Protein AF-A0A5C7GHR3-F1 (afdb_monomer_lite)

Foldseek 3Di:
DPVVVVVVVVVVVVVVVVVCCCCVPVPPPDPPPPPPDPDPPDDDD

Sequence (45 aa):
MNNIVQNILVFSAVALALVFLVKKFLIKKPKSKKACGNDDNCGCH

Radius of gyration: 22.32 Å; chains: 1; bounding box: 45×12×61 Å

Structure (mmCIF, N/CA/C/O backbone):
data_AF-A0A5C7GHR3-F1
#
_entry.id   AF-A0A5C7GHR3-F1
#
loop_
_atom_site.group_PDB
_atom_site.id
_atom_site.type_symbol
_atom_site.label_atom_id
_atom_site.label_alt_id
_atom_site.label_comp_id
_atom_site.label_asym_id
_atom_site.label_entity_id
_atom_site.label_seq_id
_atom_site.pdbx_PDB_ins_code
_atom_site.Cartn_x
_atom_site.Cartn_y
_atom_site.Cartn_z
_atom_site.occupancy
_atom_site.B_iso_or_equiv
_atom_site.auth_seq_id
_atom_site.auth_comp_id
_atom_site.auth_asym_id
_atom_site.auth_atom_id
_atom_site.pdbx_PDB_model_num
ATOM 1 N N . MET A 1 1 ? 13.709 4.761 -24.138 1.00 58.59 1 MET A N 1
ATOM 2 C CA . MET A 1 1 ? 12.608 4.927 -23.162 1.00 58.59 1 MET A CA 1
ATOM 3 C C . MET A 1 1 ? 12.651 3.744 -22.208 1.00 58.59 1 MET A C 1
ATOM 5 O O . MET A 1 1 ? 12.392 2.626 -22.635 1.00 58.59 1 MET A O 1
ATOM 9 N N . ASN A 1 2 ? 13.095 3.946 -20.965 1.00 72.69 2 ASN A N 1
ATOM 10 C CA . ASN A 1 2 ? 13.354 2.839 -20.041 1.00 72.69 2 ASN A CA 1
ATOM 11 C C . ASN A 1 2 ? 12.049 2.434 -19.336 1.00 72.69 2 ASN A C 1
ATOM 13 O O . ASN A 1 2 ? 11.699 2.983 -18.293 1.00 72.69 2 ASN A O 1
ATOM 17 N N . ASN A 1 3 ? 11.308 1.497 -19.936 1.00 82.81 3 ASN A N 1
ATOM 18 C CA . ASN A 1 3 ? 10.008 1.014 -19.443 1.00 82.81 3 ASN A CA 1
ATOM 19 C C . ASN A 1 3 ? 10.045 0.534 -17.981 1.00 82.81 3 ASN A C 1
ATOM 21 O O . ASN A 1 3 ? 9.055 0.657 -17.268 1.00 82.81 3 ASN A O 1
ATOM 25 N N . ILE A 1 4 ? 11.209 0.076 -17.512 1.00 87.94 4 ILE A N 1
ATOM 26 C CA . ILE A 1 4 ? 11.446 -0.332 -16.123 1.00 87.94 4 ILE A CA 1
ATOM 27 C C . ILE A 1 4 ? 11.135 0.813 -15.146 1.00 87.94 4 ILE A C 1
ATOM 29 O O . ILE A 1 4 ? 10.409 0.616 -14.178 1.00 87.94 4 ILE A O 1
ATOM 33 N N . VAL A 1 5 ? 11.626 2.027 -15.417 1.00 87.19 5 VAL A N 1
ATOM 34 C CA . VAL A 1 5 ? 11.461 3.177 -14.509 1.00 87.19 5 VAL A CA 1
ATOM 35 C C . VAL A 1 5 ? 10.014 3.678 -14.505 1.00 87.19 5 VAL A C 1
ATOM 37 O O . VAL A 1 5 ? 9.478 3.995 -13.446 1.0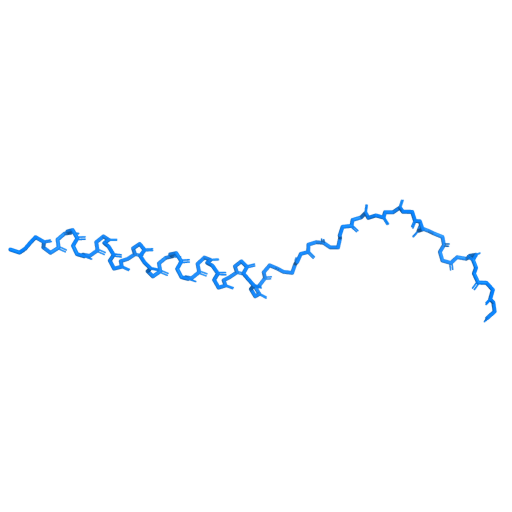0 87.19 5 VAL A O 1
ATOM 40 N N . GLN A 1 6 ? 9.350 3.690 -15.667 1.00 82.56 6 GLN A N 1
ATOM 41 C CA . GLN A 1 6 ? 7.937 4.074 -15.766 1.00 82.56 6 GLN A CA 1
ATOM 42 C C . GLN A 1 6 ? 7.023 3.079 -15.042 1.00 82.56 6 GLN A C 1
ATOM 44 O O . GLN A 1 6 ? 6.149 3.507 -14.293 1.00 82.56 6 GLN A O 1
ATOM 49 N N . ASN A 1 7 ? 7.261 1.768 -15.178 1.00 91.88 7 ASN A N 1
ATOM 50 C CA . ASN A 1 7 ? 6.497 0.763 -14.436 1.00 91.88 7 ASN A CA 1
ATOM 51 C C . ASN A 1 7 ? 6.656 0.937 -12.923 1.00 91.88 7 ASN A C 1
ATOM 53 O O . ASN A 1 7 ? 5.662 0.902 -12.206 1.00 91.88 7 ASN A O 1
ATOM 57 N N . ILE A 1 8 ? 7.877 1.172 -12.431 1.00 94.00 8 ILE A N 1
ATOM 58 C CA . ILE A 1 8 ? 8.113 1.397 -10.996 1.00 94.00 8 ILE A CA 1
ATOM 59 C C . ILE A 1 8 ? 7.325 2.618 -10.503 1.00 94.00 8 ILE A C 1
ATOM 61 O O . ILE A 1 8 ? 6.698 2.560 -9.442 1.00 94.00 8 ILE A O 1
ATOM 65 N N . LEU A 1 9 ? 7.301 3.707 -11.277 1.00 93.38 9 LEU A N 1
ATOM 66 C CA . LEU A 1 9 ? 6.554 4.912 -10.917 1.00 93.38 9 LEU A CA 1
ATOM 67 C C . LEU A 1 9 ? 5.037 4.668 -10.909 1.00 93.38 9 LEU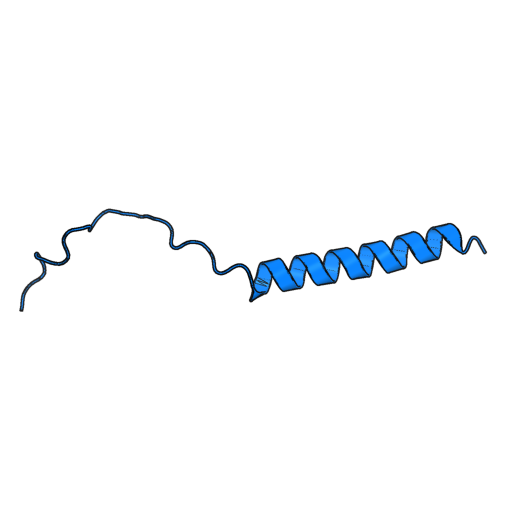 A C 1
ATOM 69 O O . LEU A 1 9 ? 4.355 5.069 -9.969 1.00 93.38 9 LEU A O 1
ATOM 73 N N . VAL A 1 10 ? 4.510 3.963 -11.911 1.00 94.81 10 VAL A N 1
ATOM 74 C CA . VAL A 1 10 ? 3.078 3.641 -11.991 1.00 94.81 10 VAL A CA 1
ATOM 75 C C . VAL A 1 10 ? 2.661 2.711 -10.850 1.00 94.81 10 VAL A C 1
ATOM 77 O O . VAL A 1 10 ? 1.698 3.004 -10.141 1.00 94.81 10 VAL A O 1
ATOM 80 N N . PHE A 1 11 ? 3.401 1.627 -10.609 1.00 95.38 11 PHE A N 1
ATOM 81 C CA . PHE A 1 11 ? 3.078 0.687 -9.534 1.00 95.38 11 PHE A CA 1
ATOM 82 C C . PHE A 1 11 ? 3.206 1.320 -8.147 1.00 95.38 11 PHE A C 1
ATOM 84 O O . PHE A 1 11 ? 2.352 1.080 -7.295 1.00 95.38 11 PHE A O 1
ATOM 91 N N . SER A 1 12 ? 4.217 2.164 -7.918 1.00 95.75 12 SER A N 1
ATOM 92 C CA . SER A 1 12 ? 4.356 2.880 -6.643 1.00 95.75 12 SER A CA 1
ATOM 93 C C . SER A 1 12 ? 3.237 3.900 -6.428 1.00 95.75 12 SER A C 1
ATOM 95 O O . SER A 1 12 ? 2.674 3.947 -5.335 1.00 95.75 12 SER A O 1
ATOM 97 N N . ALA A 1 13 ? 2.842 4.657 -7.456 1.00 96.06 13 ALA A N 1
ATOM 98 C CA . ALA A 1 13 ? 1.727 5.599 -7.365 1.00 96.06 13 ALA A CA 1
ATOM 99 C C . ALA A 1 13 ? 0.401 4.892 -7.039 1.00 96.06 13 ALA A C 1
ATOM 101 O O . ALA A 1 13 ? -0.331 5.325 -6.145 1.00 96.06 13 ALA A O 1
ATOM 102 N N . VAL A 1 14 ? 0.115 3.769 -7.707 1.00 96.06 14 VAL A N 1
ATOM 103 C CA . VAL A 1 14 ? -1.084 2.960 -7.437 1.00 96.06 14 VAL A CA 1
ATOM 104 C C . VAL A 1 14 ? -1.032 2.362 -6.030 1.00 96.06 14 VAL A C 1
ATOM 106 O O . VAL A 1 14 ? -2.011 2.460 -5.290 1.00 96.06 14 VAL A O 1
ATOM 109 N N . ALA A 1 15 ? 0.108 1.805 -5.613 1.00 96.00 15 ALA A N 1
ATOM 110 C CA . ALA A 1 15 ? 0.271 1.250 -4.271 1.00 96.00 15 ALA A CA 1
ATOM 111 C C . ALA A 1 15 ? 0.046 2.311 -3.179 1.00 96.00 15 ALA A C 1
ATOM 113 O O . ALA A 1 15 ? -0.689 2.064 -2.223 1.00 96.00 15 ALA A O 1
ATOM 114 N N . LEU A 1 16 ? 0.609 3.513 -3.342 1.00 96.00 16 LEU A N 1
ATOM 115 C CA . LEU A 1 16 ? 0.405 4.631 -2.415 1.00 96.00 16 LEU A CA 1
ATOM 116 C C . LEU A 1 16 ? -1.061 5.074 -2.361 1.00 96.00 16 LEU A C 1
ATOM 118 O O . LEU A 1 16 ? -1.584 5.306 -1.269 1.00 96.00 16 LEU A O 1
ATOM 122 N N . ALA A 1 17 ? -1.740 5.149 -3.509 1.00 94.81 17 ALA A N 1
ATOM 123 C CA . ALA A 1 17 ? -3.155 5.502 -3.573 1.00 94.81 17 ALA A CA 1
ATOM 124 C C . ALA A 1 17 ? -4.035 4.478 -2.838 1.00 94.81 17 ALA A C 1
ATOM 126 O O . ALA A 1 17 ? -4.898 4.864 -2.046 1.00 94.81 17 ALA A O 1
ATOM 127 N N . LEU A 1 18 ? -3.778 3.181 -3.035 1.00 95.38 18 LEU A N 1
ATOM 128 C CA . LEU A 1 18 ? -4.490 2.108 -2.340 1.00 95.38 18 LEU A CA 1
ATOM 129 C C . LEU A 1 18 ? -4.237 2.152 -0.830 1.00 95.38 18 LEU A C 1
ATOM 131 O O . LEU A 1 18 ? -5.190 2.122 -0.053 1.00 95.38 18 LEU A O 1
ATOM 135 N N . VAL A 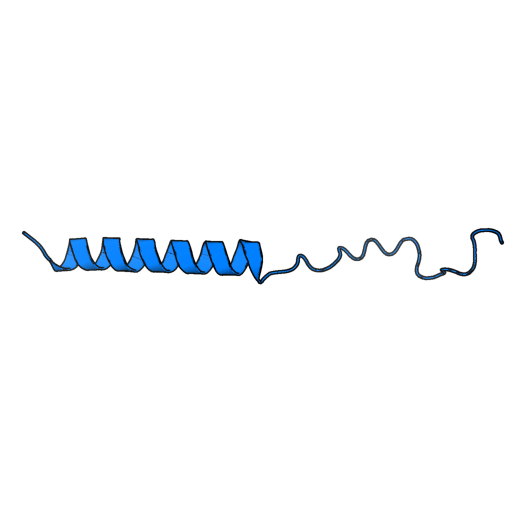1 19 ? -2.980 2.298 -0.399 1.00 94.00 19 VAL A N 1
ATOM 136 C CA . VAL A 1 19 ? -2.629 2.413 1.027 1.00 94.00 19 VAL A CA 1
ATOM 137 C C . VAL A 1 19 ? -3.304 3.627 1.664 1.00 94.00 19 VAL A C 1
ATOM 139 O O . VAL A 1 19 ? -3.857 3.519 2.761 1.00 94.00 19 VAL A O 1
ATOM 142 N N . PHE A 1 20 ? -3.306 4.777 0.987 1.00 91.44 20 PHE A N 1
ATOM 143 C CA . PHE A 1 20 ? -3.971 5.982 1.473 1.00 91.44 20 PHE A CA 1
ATOM 144 C C . PHE A 1 20 ? -5.483 5.786 1.598 1.00 91.44 20 PHE A C 1
ATOM 146 O O . PHE A 1 20 ? -6.064 6.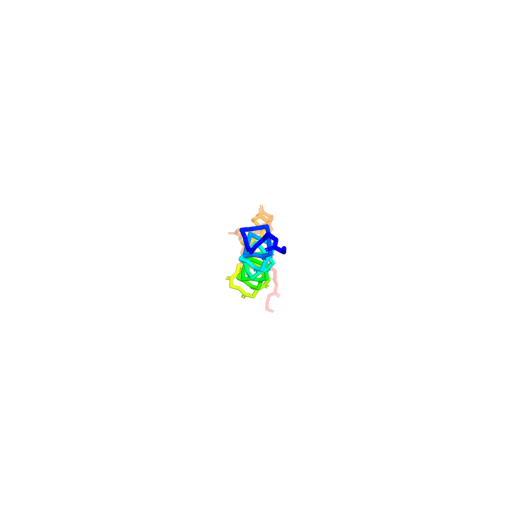157 2.618 1.00 91.44 20 PHE A O 1
ATOM 153 N N . LEU A 1 21 ? -6.118 5.172 0.598 1.00 90.69 21 LEU A N 1
ATOM 154 C CA . LEU A 1 21 ? -7.558 4.922 0.592 1.00 90.69 21 LEU A CA 1
ATOM 155 C C . LEU A 1 21 ? -7.954 3.937 1.701 1.00 90.69 21 LEU A C 1
ATOM 157 O O . LEU A 1 21 ? -8.856 4.233 2.487 1.00 90.69 21 LEU A O 1
ATOM 161 N N . VAL A 1 22 ? -7.224 2.828 1.846 1.00 91.31 22 VAL A N 1
ATOM 162 C CA . VAL A 1 22 ? -7.409 1.855 2.936 1.00 91.31 22 VAL A CA 1
ATOM 163 C C . VAL A 1 22 ? -7.225 2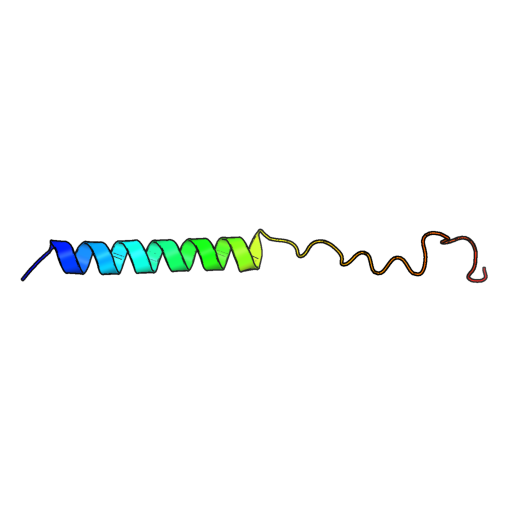.532 4.297 1.00 91.31 22 VAL A C 1
ATOM 165 O O . VAL A 1 22 ? -8.086 2.419 5.170 1.00 91.31 22 VAL A O 1
ATOM 168 N N . LYS A 1 23 ? -6.153 3.309 4.482 1.00 84.19 23 LYS A N 1
ATOM 169 C CA . LYS A 1 23 ? -5.894 4.030 5.737 1.00 84.19 23 LYS A CA 1
ATOM 170 C C . LYS A 1 23 ? -6.946 5.092 6.044 1.00 84.19 23 LYS A C 1
ATOM 172 O O . LYS A 1 23 ? -7.261 5.314 7.208 1.00 84.19 23 LYS A O 1
ATOM 177 N N . LYS A 1 24 ? -7.476 5.766 5.027 1.00 82.19 24 LYS A N 1
ATOM 178 C CA . LYS A 1 24 ? -8.447 6.848 5.208 1.00 82.19 24 LYS A CA 1
ATOM 179 C C . LYS A 1 24 ? -9.853 6.330 5.492 1.00 82.19 24 LYS A C 1
ATOM 181 O O . LYS A 1 24 ? -10.547 6.928 6.311 1.00 82.19 24 LYS A O 1
ATOM 186 N N . PHE A 1 25 ? -10.267 5.254 4.825 1.00 83.25 25 PHE A N 1
ATOM 187 C CA . PHE A 1 25 ? -11.656 4.792 4.860 1.00 83.25 25 PHE A CA 1
ATOM 188 C C . PHE A 1 25 ? -11.864 3.492 5.640 1.00 83.25 25 PHE A C 1
ATOM 190 O O . PHE A 1 25 ? -12.904 3.338 6.275 1.00 83.25 25 PHE A O 1
ATOM 197 N N . LEU A 1 26 ? -10.898 2.570 5.630 1.00 79.00 26 LEU A N 1
ATOM 198 C CA . LEU A 1 26 ? -11.040 1.270 6.300 1.00 79.00 26 LEU A CA 1
ATOM 199 C C . LEU A 1 26 ? -10.457 1.273 7.715 1.00 79.00 26 LEU A C 1
ATOM 201 O O . LEU A 1 26 ? -10.979 0.589 8.595 1.00 79.00 26 LEU A O 1
ATOM 205 N N . ILE A 1 27 ? -9.428 2.083 7.977 1.00 74.94 27 ILE A N 1
ATOM 206 C CA . ILE A 1 27 ? -8.913 2.264 9.338 1.00 74.94 27 ILE A CA 1
ATOM 207 C C . ILE A 1 27 ? -9.828 3.240 10.084 1.00 74.94 27 ILE A C 1
ATOM 209 O O . ILE A 1 27 ? -9.605 4.451 10.129 1.00 74.94 27 ILE A O 1
ATOM 213 N N . LYS A 1 28 ? -10.876 2.703 10.717 1.00 67.19 28 LYS A N 1
ATOM 214 C CA . LYS A 1 28 ? -11.586 3.417 11.784 1.00 67.19 28 LYS A CA 1
ATOM 215 C C . LYS A 1 28 ? -10.571 3.656 12.896 1.00 67.19 28 LYS A C 1
ATOM 217 O O . LYS A 1 28 ? -10.019 2.697 13.433 1.00 67.19 28 LYS A O 1
ATOM 222 N N . LYS A 1 29 ? -10.291 4.927 13.211 1.00 66.19 29 LYS A N 1
ATOM 223 C CA . LYS A 1 29 ? -9.407 5.287 14.330 1.00 66.19 29 LYS A CA 1
ATOM 224 C C . LYS A 1 29 ? -9.850 4.462 15.545 1.00 66.19 29 LYS A C 1
ATOM 226 O O . LYS A 1 29 ? -11.042 4.521 15.866 1.00 66.19 29 LYS A O 1
ATOM 231 N N . PRO A 1 30 ? -8.961 3.692 16.201 1.00 62.47 30 PRO A N 1
ATOM 232 C CA . PRO A 1 30 ? -9.329 3.073 17.464 1.00 62.47 30 PRO A CA 1
ATOM 233 C C . PRO A 1 30 ? -9.828 4.206 18.356 1.00 62.47 30 PRO A C 1
ATOM 235 O O . PRO A 1 30 ? -9.168 5.249 18.433 1.00 62.47 30 PRO A O 1
ATOM 238 N N . LYS A 1 31 ? -11.029 4.057 18.940 1.00 55.78 31 LYS A N 1
ATOM 239 C CA . LYS A 1 31 ? -11.518 5.026 19.924 1.00 55.78 31 LYS A CA 1
ATOM 240 C C . LYS A 1 31 ? -10.375 5.195 20.912 1.00 55.78 31 LYS A C 1
ATOM 242 O O . LYS A 1 31 ? -9.954 4.218 21.530 1.00 55.78 31 LYS A O 1
ATOM 247 N N . SER A 1 32 ? -9.808 6.400 20.966 1.00 55.56 32 SER A N 1
ATOM 248 C CA . SER A 1 32 ? -8.815 6.733 21.974 1.00 55.56 32 SER A CA 1
ATOM 249 C C . SER A 1 32 ? -9.453 6.330 23.293 1.00 55.56 32 SER A C 1
ATOM 251 O O . SER A 1 32 ? -10.526 6.842 23.619 1.00 55.56 32 SER A O 1
ATOM 253 N N . LYS A 1 33 ? -8.863 5.357 23.997 1.00 55.12 33 LYS A N 1
ATOM 254 C CA . LYS A 1 33 ? -9.231 5.056 25.377 1.00 55.12 33 LYS A CA 1
ATOM 255 C C . LYS A 1 33 ? -8.816 6.267 26.212 1.00 55.12 33 LYS A C 1
ATOM 257 O O . LYS A 1 33 ? -7.845 6.215 26.952 1.00 55.12 33 LYS A O 1
ATOM 262 N N . LYS A 1 34 ? -9.536 7.380 26.080 1.00 53.44 34 LYS A N 1
ATOM 263 C CA . LYS A 1 34 ? -9.663 8.339 27.166 1.00 53.44 34 LYS A CA 1
ATOM 264 C C . LYS A 1 34 ? -10.646 7.701 28.139 1.00 53.44 34 LYS A C 1
ATOM 266 O O . LYS A 1 34 ? -11.816 8.051 28.160 1.00 53.44 34 LYS A O 1
ATOM 271 N N . ALA A 1 35 ? -10.180 6.691 28.866 1.00 51.78 35 ALA A N 1
ATOM 272 C CA . ALA A 1 35 ? -10.902 6.160 30.008 1.00 51.78 35 ALA A CA 1
ATOM 273 C C . ALA A 1 35 ? -10.673 7.118 31.190 1.00 51.78 35 ALA A C 1
ATOM 275 O O . ALA A 1 35 ? -9.923 6.818 32.107 1.00 51.78 35 ALA A O 1
ATOM 276 N N . CYS A 1 36 ? -11.288 8.299 31.118 1.00 56.75 36 CYS A N 1
ATOM 277 C CA . CYS A 1 36 ? -11.950 8.872 32.283 1.00 56.75 36 CYS A CA 1
ATOM 278 C C . CYS A 1 36 ? -13.435 8.607 32.030 1.00 56.75 36 CYS A C 1
ATOM 280 O O . CYS A 1 36 ? -13.991 9.190 31.104 1.00 56.75 36 CYS A O 1
ATOM 282 N N . GLY A 1 37 ? -14.023 7.677 32.784 1.00 53.78 37 GLY A N 1
ATOM 283 C CA . GLY A 1 37 ? -15.413 7.238 32.620 1.00 53.78 37 GLY A CA 1
ATOM 284 C C . GLY A 1 37 ? -15.524 5.789 32.145 1.00 53.78 37 GLY A C 1
ATOM 285 O O . GLY A 1 37 ? -15.924 5.533 31.018 1.00 53.78 37 GLY A O 1
ATOM 286 N N . ASN A 1 38 ? -15.127 4.840 32.998 1.00 51.50 38 ASN A N 1
ATOM 287 C CA . ASN A 1 38 ? -15.581 3.442 32.924 1.00 51.50 38 ASN A CA 1
ATOM 288 C C . ASN A 1 38 ? -16.764 3.196 33.887 1.00 51.50 38 ASN A C 1
ATOM 290 O O . ASN A 1 38 ? -17.073 2.065 34.229 1.00 51.50 38 ASN A O 1
ATOM 294 N N . ASP A 1 39 ? -17.425 4.264 34.319 1.00 53.22 39 ASP A N 1
ATOM 295 C CA . ASP A 1 39 ? -18.568 4.218 35.218 1.00 53.22 39 ASP A CA 1
ATOM 296 C C . ASP A 1 39 ? -19.627 5.172 34.668 1.00 53.22 39 ASP A C 1
ATOM 298 O O . ASP A 1 39 ? -19.826 6.280 35.162 1.00 53.22 39 ASP A O 1
ATOM 302 N N . ASP A 1 40 ? -20.335 4.728 33.629 1.00 55.25 40 ASP A N 1
ATOM 303 C CA . ASP A 1 40 ? -21.634 5.288 33.234 1.00 55.25 40 ASP A CA 1
ATOM 304 C C . ASP A 1 40 ? -22.717 4.904 34.278 1.00 55.25 40 ASP A C 1
ATOM 306 O O . ASP A 1 40 ? -23.805 4.433 33.952 1.00 55.25 40 ASP A O 1
ATOM 310 N N 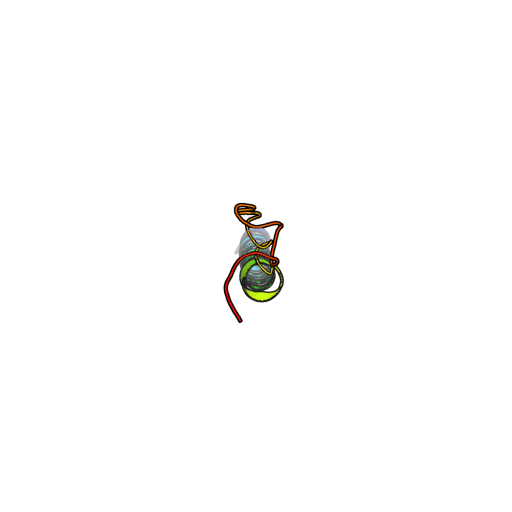. ASN A 1 41 ? -22.401 5.078 35.569 1.00 57.34 41 ASN A N 1
ATOM 311 C CA . ASN A 1 41 ? -23.338 5.055 36.693 1.00 57.34 41 ASN A CA 1
ATOM 312 C C . ASN A 1 41 ? -23.177 6.288 37.599 1.00 57.34 41 ASN A C 1
ATOM 314 O O . ASN A 1 41 ? -23.438 6.239 38.795 1.00 57.34 41 ASN A O 1
ATOM 318 N N . CYS A 1 42 ? -22.752 7.424 37.045 1.00 67.56 42 CYS A N 1
ATOM 319 C CA . CYS A 1 42 ? -22.845 8.693 37.760 1.00 67.56 42 CYS A CA 1
ATOM 320 C C . CYS A 1 42 ? -23.060 9.846 36.781 1.00 67.56 42 CYS A C 1
ATOM 322 O O . CYS A 1 42 ? -22.116 10.406 36.228 1.00 67.56 42 CYS A O 1
ATOM 324 N N . GLY A 1 43 ? -24.328 10.178 36.543 1.00 54.28 43 GLY A N 1
ATOM 325 C CA . GLY A 1 43 ? -24.695 11.275 35.653 1.00 54.28 43 GLY A CA 1
ATOM 326 C C . GLY A 1 43 ? -26.195 11.497 35.508 1.00 54.28 43 GLY A C 1
ATOM 327 O O . GLY A 1 43 ? -26.645 11.700 34.395 1.00 54.28 43 GLY A O 1
ATOM 328 N N . CYS A 1 44 ? -26.925 11.446 36.628 1.00 51.75 44 CYS A N 1
ATOM 329 C CA . CYS A 1 44 ? -28.219 12.105 36.855 1.00 51.75 44 CYS A CA 1
ATOM 330 C C . CYS A 1 44 ? -29.345 11.892 35.814 1.00 51.75 44 CYS A C 1
ATOM 332 O O . CYS A 1 44 ? -29.421 12.634 34.846 1.00 51.75 44 CYS A O 1
ATOM 334 N N . HIS A 1 45 ? -30.247 10.959 36.160 1.00 46.53 45 HIS A N 1
ATOM 335 C CA . HIS A 1 45 ? -31.634 10.717 35.704 1.00 46.53 45 HIS A CA 1
ATOM 336 C C . HIS A 1 45 ? -31.945 10.715 34.198 1.00 46.53 45 HIS A C 1
ATOM 338 O O . HIS A 1 45 ? -31.928 11.789 33.560 1.00 46.53 45 HIS A O 1
#

Secondary structure (DSSP, 8-state):
--HHHHHHHHHHHHHHHHHHHIIIII-PPP-----S-S-TT-S--

pLDDT: mean 75.51, std 17.42, range [46.53, 96.06]

Organism: NCBI:txid2591822